Protein AF-A0A0V0GDT7-F1 (afdb_monomer_lite)

Radius of gyration: 11.46 Å; chains: 1; bounding box: 20×29×33 Å

Sequence (70 aa):
MVYKDVVAWSSMITGYVRIGKPKISLELYGEMIDLGFEPNGFTLSAVIKACSEIGKLKLGSGFHGVVISR

Organism: Solanum chacoense (NCBI:txid4108)

Secondary structure (DSSP, 8-state):
-----HHHHHHHHHHHHHTT-HHHHHHHHHHHHHTTPPP-HHHHHHHHHHHHHTT-HHHHHHHHHHHHT-

Foldseek 3Di:
DPPPALVNLLVVLLVCLVVVNLVVSVVSVVVCVVVPHDHDPSSLVSNLSSCVSVVVVVVSVVSVVVVVVD

InterPro domains:
  IPR002885 Pentatricopeptide repeat [PF13041] (4-52)
  IPR002885 Pentatricopeptide repeat [PS51375] (5-39)
  IPR002885 Pentatricopeptide repeat [TIGR00756] (7-40)
  IPR011990 Tetratricopeptide-like helical domain superfamily [G3DSA:1.25.40.10] (1-61)
  IPR046960 Pentatricopeptide repeat-containing protein At4g14850-like, plant [PTHR47926] (4-69)

Structure (mmCIF, N/CA/C/O backbone):
data_AF-A0A0V0GDT7-F1
#
_entry.id   AF-A0A0V0GDT7-F1
#
loop_
_atom_site.group_PDB
_atom_site.id
_atom_site.type_symbol
_atom_site.label_atom_id
_atom_site.label_alt_id
_atom_site.label_comp_id
_atom_site.label_asym_id
_atom_site.label_entity_id
_atom_site.label_seq_id
_atom_site.pdbx_PDB_ins_code
_atom_site.Cartn_x
_atom_site.Cartn_y
_atom_site.Cartn_z
_atom_site.occupancy
_atom_site.B_iso_or_equiv
_atom_site.auth_seq_id
_atom_site.auth_comp_id
_atom_site.auth_asym_id
_atom_site.auth_atom_id
_atom_site.pdbx_PDB_model_num
ATOM 1 N N . MET A 1 1 ? 10.380 4.085 -22.617 1.00 43.31 1 MET A N 1
ATOM 2 C CA . MET A 1 1 ? 9.023 3.712 -22.160 1.00 43.31 1 MET A CA 1
ATOM 3 C C . MET A 1 1 ? 9.116 3.522 -20.656 1.00 43.31 1 MET A C 1
ATOM 5 O O . MET A 1 1 ? 9.947 2.728 -20.238 1.00 43.31 1 MET A O 1
ATOM 9 N N . VAL A 1 2 ? 8.406 4.313 -19.847 1.00 52.75 2 VAL A N 1
ATOM 10 C CA . VAL A 1 2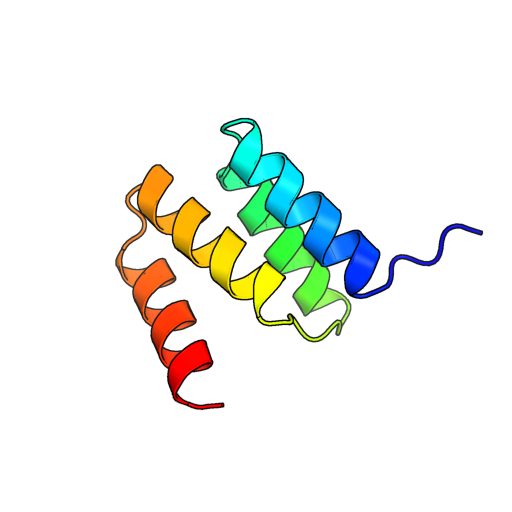 ? 8.459 4.175 -18.380 1.00 52.75 2 VAL A CA 1
ATOM 11 C C . VAL A 1 2 ? 7.683 2.911 -18.024 1.00 52.75 2 VAL A C 1
ATOM 13 O O . VAL A 1 2 ? 6.456 2.913 -18.040 1.00 52.75 2 VAL A O 1
ATOM 16 N N . TYR A 1 3 ? 8.393 1.806 -17.814 1.00 60.03 3 TYR A N 1
ATOM 17 C CA . TYR A 1 3 ? 7.786 0.559 -17.369 1.00 60.03 3 TYR A CA 1
ATOM 18 C C . TYR A 1 3 ? 7.361 0.774 -15.912 1.00 60.03 3 TYR A C 1
ATOM 20 O O . TYR A 1 3 ? 8.208 1.066 -15.070 1.00 60.03 3 TYR A O 1
ATOM 28 N N . LYS A 1 4 ? 6.056 0.718 -15.610 1.00 69.00 4 LYS A N 1
ATOM 29 C CA . LYS A 1 4 ? 5.611 0.668 -14.212 1.00 69.00 4 LYS A CA 1
ATOM 30 C C . LYS A 1 4 ? 6.084 -0.676 -13.658 1.00 69.00 4 LYS A C 1
ATOM 32 O O . LYS A 1 4 ? 5.522 -1.708 -14.002 1.00 69.00 4 LYS A O 1
ATOM 37 N N . ASP A 1 5 ? 7.137 -0.663 -12.855 1.00 87.75 5 ASP A N 1
ATOM 38 C CA . ASP A 1 5 ? 7.578 -1.813 -12.075 1.00 87.75 5 ASP A CA 1
ATOM 39 C C . ASP A 1 5 ? 7.119 -1.671 -10.613 1.00 87.75 5 ASP A C 1
ATOM 41 O O . ASP A 1 5 ? 6.497 -0.680 -10.214 1.00 87.75 5 ASP A O 1
ATOM 45 N N . VAL A 1 6 ? 7.412 -2.678 -9.791 1.00 93.81 6 VAL A N 1
ATOM 46 C CA . VAL A 1 6 ? 7.067 -2.675 -8.359 1.00 93.81 6 VAL A CA 1
ATOM 47 C C . VAL A 1 6 ? 7.650 -1.446 -7.640 1.00 93.81 6 VAL A C 1
ATOM 49 O O . VAL A 1 6 ? 7.037 -0.925 -6.703 1.00 93.81 6 VAL A O 1
ATOM 52 N N . VAL A 1 7 ? 8.805 -0.932 -8.078 1.00 93.50 7 VAL A N 1
ATOM 53 C CA . VAL A 1 7 ? 9.442 0.257 -7.491 1.00 93.50 7 VAL A CA 1
ATOM 54 C C . VAL A 1 7 ? 8.641 1.519 -7.819 1.00 93.50 7 VAL A C 1
ATOM 56 O O . VAL A 1 7 ? 8.364 2.319 -6.922 1.00 93.50 7 VAL A O 1
ATOM 59 N N . ALA A 1 8 ? 8.200 1.686 -9.065 1.00 94.50 8 ALA A N 1
ATOM 60 C CA . ALA A 1 8 ? 7.352 2.805 -9.468 1.00 94.50 8 ALA A CA 1
ATOM 61 C C . ALA A 1 8 ? 6.006 2.795 -8.722 1.00 94.50 8 ALA A C 1
ATOM 63 O O . ALA A 1 8 ? 5.591 3.826 -8.187 1.00 94.50 8 ALA A O 1
ATOM 64 N N . TRP A 1 9 ? 5.355 1.632 -8.611 1.00 96.38 9 TRP A N 1
ATOM 65 C CA . TRP A 1 9 ? 4.106 1.471 -7.856 1.00 96.38 9 TRP A CA 1
ATOM 66 C C . TRP A 1 9 ? 4.257 1.841 -6.385 1.00 96.38 9 TRP A C 1
ATOM 68 O O . TRP A 1 9 ? 3.540 2.706 -5.876 1.00 96.38 9 TRP A O 1
ATOM 78 N N . SER A 1 10 ? 5.234 1.228 -5.717 1.00 96.31 10 SER A N 1
ATOM 79 C CA . SER A 1 10 ? 5.507 1.472 -4.300 1.00 96.31 10 SER A CA 1
ATOM 80 C C . SER A 1 10 ? 5.864 2.938 -4.026 1.00 96.31 10 SER A C 1
ATOM 82 O O . SER A 1 10 ? 5.415 3.504 -3.023 1.00 96.31 10 SER A O 1
ATOM 84 N N . SER A 1 11 ? 6.570 3.596 -4.951 1.00 96.06 11 SER A N 1
ATOM 85 C CA . SER A 1 11 ? 6.867 5.032 -4.889 1.00 96.06 11 SER A CA 1
ATOM 86 C C . SER A 1 11 ? 5.614 5.901 -5.016 1.00 96.06 11 SER A C 1
ATOM 88 O O . SER A 1 11 ? 5.423 6.805 -4.200 1.00 96.06 11 SER A O 1
ATOM 90 N N . MET A 1 12 ? 4.733 5.628 -5.987 1.00 96.75 12 MET A N 1
ATOM 91 C CA . MET A 1 12 ? 3.480 6.378 -6.160 1.00 96.75 12 MET A CA 1
ATOM 92 C C . MET A 1 12 ? 2.569 6.230 -4.937 1.00 96.75 12 MET A C 1
ATOM 94 O O . MET A 1 12 ? 2.121 7.232 -4.379 1.00 96.75 12 MET A O 1
ATOM 98 N N . ILE A 1 13 ? 2.346 4.995 -4.482 1.00 97.75 13 ILE A N 1
ATOM 99 C CA . ILE A 1 13 ? 1.489 4.685 -3.329 1.00 97.75 13 ILE A CA 1
ATOM 100 C C . ILE A 1 13 ? 2.012 5.403 -2.079 1.00 97.75 13 ILE A C 1
ATOM 102 O O . ILE A 1 13 ? 1.274 6.155 -1.441 1.00 97.75 13 ILE A O 1
ATOM 106 N N . THR A 1 14 ? 3.304 5.257 -1.771 1.00 97.00 14 THR A N 1
ATOM 107 C CA . THR A 1 14 ? 3.926 5.920 -0.612 1.00 97.00 14 THR A CA 1
ATOM 108 C C . THR A 1 14 ? 3.874 7.444 -0.734 1.00 97.00 14 THR A C 1
ATOM 110 O O . THR A 1 14 ? 3.621 8.138 0.253 1.00 97.00 14 THR A O 1
ATOM 113 N N . GLY A 1 15 ? 4.085 7.982 -1.938 1.00 97.50 15 GLY A N 1
ATOM 114 C CA . GLY A 1 15 ? 3.999 9.413 -2.220 1.00 97.50 15 GLY A CA 1
ATOM 115 C C . GLY A 1 15 ? 2.623 9.989 -1.893 1.00 97.50 15 GLY A C 1
ATOM 116 O O . GLY A 1 15 ? 2.541 10.978 -1.165 1.00 97.50 15 GLY A O 1
ATOM 117 N N . TYR A 1 16 ? 1.546 9.343 -2.348 1.00 98.12 16 TYR A N 1
ATOM 118 C CA . TYR A 1 16 ? 0.178 9.799 -2.080 1.00 98.12 16 TYR A CA 1
ATOM 119 C C . TYR A 1 16 ? -0.190 9.757 -0.596 1.00 98.12 16 TYR A C 1
ATOM 121 O O . TYR A 1 16 ? -0.815 10.696 -0.104 1.00 98.12 16 TYR A O 1
ATOM 129 N N . VAL A 1 17 ? 0.255 8.737 0.143 1.00 97.06 17 VAL A N 1
ATOM 130 C CA . VAL A 1 17 ? 0.094 8.703 1.607 1.00 97.06 17 VAL A CA 1
ATOM 131 C C . VAL A 1 17 ? 0.821 9.877 2.264 1.00 97.06 17 VAL A C 1
ATOM 133 O O . VAL A 1 17 ? 0.256 10.576 3.098 1.00 97.06 17 VAL A O 1
ATOM 136 N N . ARG A 1 18 ? 2.069 10.156 1.865 1.00 96.19 18 ARG A N 1
ATOM 137 C CA . ARG A 1 18 ? 2.879 11.243 2.450 1.00 96.19 18 ARG A CA 1
ATOM 138 C C . ARG A 1 18 ? 2.269 12.631 2.272 1.00 96.19 18 ARG A C 1
ATOM 140 O O . ARG A 1 18 ? 2.491 13.479 3.128 1.00 96.19 18 ARG A O 1
ATOM 147 N N . ILE A 1 19 ? 1.524 12.861 1.193 1.00 97.19 19 ILE A N 1
ATOM 148 C CA . ILE A 1 19 ? 0.862 14.146 0.923 1.00 97.19 19 ILE A CA 1
ATOM 149 C C . ILE A 1 19 ? -0.595 14.190 1.412 1.00 97.19 19 ILE A C 1
ATOM 151 O O . ILE A 1 19 ? -1.361 15.045 0.972 1.00 97.19 19 ILE A O 1
ATOM 155 N N . GLY A 1 20 ? -1.001 13.264 2.288 1.00 96.06 20 GLY A N 1
ATOM 156 C CA . GLY A 1 20 ? -2.337 13.258 2.888 1.00 96.06 20 GLY A CA 1
ATOM 157 C C . GLY A 1 20 ? -3.449 12.859 1.917 1.00 96.06 20 GLY A C 1
ATOM 158 O O . GLY A 1 20 ? -4.593 13.283 2.071 1.00 96.06 20 GLY A O 1
ATOM 159 N N . LYS A 1 21 ? -3.134 12.042 0.904 1.00 97.56 21 LYS A N 1
ATOM 160 C CA . LYS A 1 21 ? -4.103 11.482 -0.053 1.00 97.56 21 LYS A CA 1
ATOM 161 C C . LYS A 1 21 ? -4.203 9.950 0.067 1.00 97.56 21 LYS A C 1
ATOM 163 O O . LYS A 1 21 ? -3.995 9.237 -0.917 1.00 97.56 21 LYS A O 1
ATOM 168 N N . PRO A 1 22 ? -4.570 9.413 1.245 1.00 96.31 22 PRO A N 1
ATOM 169 C CA . PRO A 1 22 ? -4.599 7.972 1.495 1.00 96.31 22 PRO A CA 1
ATOM 170 C C . PRO A 1 22 ? -5.602 7.216 0.613 1.00 96.31 22 PRO A C 1
ATOM 172 O O . PRO A 1 22 ? -5.334 6.083 0.230 1.00 96.31 22 PRO A O 1
ATOM 175 N N . LYS A 1 23 ? -6.725 7.827 0.213 1.00 96.75 23 LYS A N 1
ATOM 176 C CA . LYS A 1 23 ? -7.705 7.173 -0.677 1.00 96.75 23 LYS A CA 1
ATOM 177 C C . LYS A 1 23 ? -7.104 6.810 -2.039 1.00 96.75 23 LYS A C 1
ATOM 179 O O . LYS A 1 23 ? -7.215 5.663 -2.452 1.00 96.75 23 LYS A O 1
ATOM 184 N N . ILE A 1 24 ? -6.369 7.742 -2.652 1.00 97.50 24 ILE A N 1
ATOM 185 C CA . ILE A 1 24 ? -5.679 7.513 -3.932 1.00 97.50 24 ILE A CA 1
ATOM 186 C C . ILE A 1 24 ? -4.636 6.402 -3.785 1.00 97.50 24 ILE A C 1
ATOM 188 O O . ILE A 1 24 ? -4.481 5.569 -4.669 1.00 97.50 24 ILE A O 1
ATOM 192 N N . SER A 1 25 ? -3.936 6.343 -2.648 1.00 96.88 25 SER A N 1
ATOM 193 C CA . SER A 1 25 ? -2.966 5.269 -2.411 1.00 96.88 25 SER A CA 1
ATOM 194 C C . SER A 1 25 ? -3.609 3.875 -2.381 1.00 96.88 25 SER A C 1
ATOM 196 O O . SER A 1 25 ? -3.003 2.922 -2.862 1.00 96.88 25 SER A O 1
ATOM 198 N N . LEU A 1 26 ? -4.843 3.758 -1.871 1.00 96.69 26 LEU A N 1
ATOM 199 C CA . LEU A 1 26 ? -5.593 2.500 -1.853 1.00 96.69 26 LEU A CA 1
ATOM 200 C C . LEU A 1 26 ? -6.131 2.131 -3.240 1.00 96.69 26 LEU A C 1
ATOM 202 O O . LEU A 1 26 ? -6.134 0.957 -3.589 1.00 96.69 26 LEU A O 1
ATOM 206 N N . GLU A 1 27 ? -6.553 3.120 -4.029 1.00 97.50 27 GLU A N 1
ATOM 207 C CA . GLU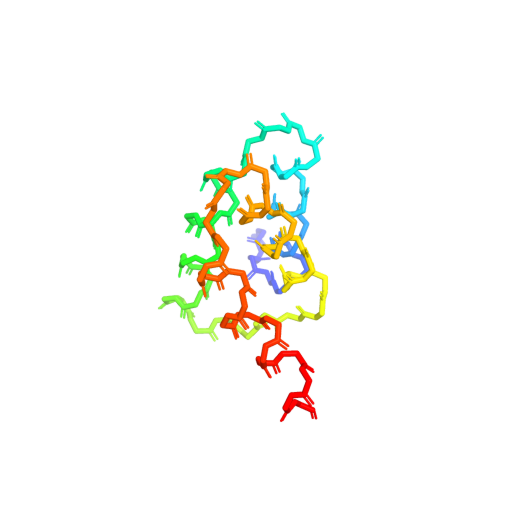 A 1 27 ? -6.958 2.924 -5.428 1.00 97.50 27 GLU A CA 1
ATOM 208 C C . GLU A 1 27 ? -5.781 2.419 -6.273 1.00 97.50 27 GLU A C 1
ATOM 210 O O . GLU A 1 27 ? -5.906 1.413 -6.966 1.00 97.50 27 GLU A O 1
ATOM 215 N N . LEU A 1 28 ? -4.607 3.046 -6.139 1.00 97.38 28 LEU A N 1
ATOM 216 C CA . LEU A 1 28 ? -3.380 2.613 -6.815 1.00 97.38 28 LEU A CA 1
ATOM 217 C C . LEU A 1 28 ? -2.914 1.230 -6.361 1.00 97.38 28 LEU A C 1
ATOM 219 O O . LEU A 1 28 ? -2.394 0.468 -7.169 1.00 97.38 28 LEU A O 1
ATOM 223 N N . TYR A 1 29 ? -3.082 0.899 -5.079 1.00 96.75 29 TYR A N 1
ATOM 224 C CA . TYR A 1 29 ? -2.832 -0.457 -4.602 1.00 96.75 29 TYR A CA 1
ATOM 225 C C . TYR A 1 29 ? -3.760 -1.465 -5.291 1.00 96.75 29 TYR A C 1
ATOM 227 O O . TYR A 1 29 ? -3.281 -2.499 -5.738 1.00 96.75 29 TYR A O 1
ATOM 235 N N . GLY A 1 30 ? -5.051 -1.152 -5.436 1.00 96.44 30 GLY A N 1
ATOM 236 C CA . GLY A 1 30 ? -5.985 -1.977 -6.208 1.00 96.44 30 GLY A CA 1
ATOM 237 C C . GLY A 1 30 ? -5.515 -2.186 -7.649 1.00 96.44 30 GLY A C 1
ATOM 238 O O . GLY A 1 30 ? -5.355 -3.324 -8.073 1.00 96.44 30 GLY A O 1
ATOM 239 N N . GLU A 1 31 ? -5.176 -1.102 -8.357 1.00 97.19 31 GLU A N 1
ATOM 240 C CA . GLU A 1 31 ? -4.688 -1.167 -9.746 1.00 97.19 31 GLU A CA 1
ATOM 241 C C . GLU A 1 31 ? -3.394 -1.996 -9.869 1.00 97.19 31 GLU A C 1
ATOM 243 O O . GLU A 1 31 ? -3.233 -2.766 -10.814 1.00 97.19 31 GLU A O 1
ATOM 248 N N . MET A 1 32 ? -2.478 -1.884 -8.899 1.00 95.94 32 MET A N 1
ATOM 249 C CA . MET A 1 32 ? -1.259 -2.697 -8.842 1.00 95.94 32 MET A CA 1
ATOM 250 C C . MET A 1 32 ? -1.580 -4.200 -8.791 1.00 95.94 32 MET A C 1
ATOM 252 O O . MET A 1 32 ? -0.976 -4.974 -9.537 1.00 95.94 32 MET A O 1
ATOM 256 N N . ILE A 1 33 ? -2.531 -4.602 -7.939 1.00 95.50 33 ILE A N 1
ATOM 257 C CA . ILE A 1 33 ? -2.957 -6.002 -7.790 1.00 95.50 33 ILE A CA 1
ATOM 258 C C . ILE A 1 33 ? -3.703 -6.491 -9.033 1.00 95.50 33 ILE A C 1
ATOM 260 O O . ILE A 1 33 ? -3.404 -7.577 -9.524 1.00 95.50 33 ILE A O 1
ATOM 264 N N . ASP A 1 34 ? -4.618 -5.686 -9.574 1.00 96.50 34 ASP A N 1
ATOM 265 C CA . ASP A 1 34 ? -5.406 -6.034 -10.764 1.00 96.50 34 ASP A CA 1
ATOM 266 C C . ASP A 1 34 ? -4.517 -6.267 -11.998 1.00 96.50 34 ASP A C 1
ATOM 268 O O . ASP A 1 34 ? -4.835 -7.080 -12.866 1.00 96.50 34 ASP A O 1
ATOM 272 N N . LEU A 1 35 ? -3.367 -5.591 -12.058 1.00 94.88 35 LEU A N 1
ATOM 273 C CA . LEU A 1 35 ? -2.351 -5.768 -13.098 1.00 94.88 35 LEU A CA 1
ATOM 274 C C . LEU A 1 35 ? -1.341 -6.893 -12.797 1.00 94.88 35 LEU A C 1
ATOM 276 O O . LEU A 1 35 ? -0.409 -7.097 -13.576 1.00 94.88 35 LEU A O 1
ATOM 280 N N . GLY A 1 36 ? -1.505 -7.623 -11.691 1.00 94.19 36 GLY A N 1
ATOM 281 C CA . GLY A 1 36 ? -0.680 -8.778 -11.328 1.00 94.19 36 GLY A CA 1
ATOM 282 C C . GLY A 1 36 ? 0.686 -8.437 -10.728 1.00 94.19 36 GLY A C 1
ATOM 283 O O . GLY A 1 36 ? 1.571 -9.293 -10.704 1.00 94.19 36 GLY A O 1
ATOM 284 N N . PHE A 1 37 ? 0.896 -7.206 -10.253 1.00 94.62 37 PHE A N 1
ATOM 285 C CA . PHE A 1 37 ? 2.139 -6.835 -9.577 1.00 94.62 37 PHE A CA 1
ATOM 286 C C . PHE A 1 37 ? 2.090 -7.204 -8.095 1.00 94.62 37 PHE A C 1
ATOM 288 O O . PHE A 1 37 ? 1.199 -6.782 -7.360 1.00 94.62 37 PHE A O 1
ATOM 295 N N . GLU A 1 38 ? 3.115 -7.914 -7.625 1.00 93.81 38 GLU A N 1
ATOM 296 C CA . GLU A 1 38 ? 3.200 -8.311 -6.221 1.00 93.81 38 GLU A CA 1
ATOM 297 C C . GLU A 1 38 ? 3.655 -7.135 -5.333 1.00 93.81 38 GLU A C 1
ATOM 299 O O . GLU A 1 38 ? 4.734 -6.565 -5.551 1.00 93.81 38 GLU A O 1
ATOM 304 N N . PRO A 1 39 ? 2.885 -6.755 -4.297 1.00 94.25 39 PRO A N 1
ATOM 305 C CA . PRO A 1 39 ? 3.266 -5.686 -3.390 1.00 94.25 39 PRO A CA 1
ATOM 306 C C . PRO A 1 39 ? 4.440 -6.109 -2.505 1.00 94.25 39 PRO A C 1
ATOM 308 O O . PRO A 1 39 ? 4.465 -7.193 -1.910 1.00 94.25 39 PRO A O 1
ATOM 311 N N . ASN A 1 40 ? 5.409 -5.206 -2.366 1.00 93.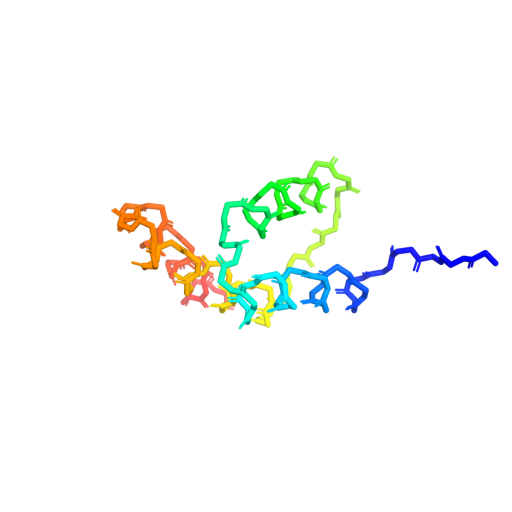88 40 ASN A N 1
ATOM 312 C CA . ASN A 1 40 ? 6.530 -5.352 -1.440 1.00 93.88 40 ASN A CA 1
ATOM 313 C C . ASN A 1 40 ? 6.206 -4.762 -0.051 1.00 93.88 40 ASN A C 1
ATOM 315 O O . ASN A 1 40 ? 5.152 -4.159 0.167 1.00 93.88 40 ASN A O 1
ATOM 319 N N . GLY A 1 41 ? 7.142 -4.892 0.895 1.00 92.69 41 GLY A N 1
ATOM 320 C CA . GLY A 1 41 ? 6.970 -4.381 2.261 1.00 92.69 41 GLY A CA 1
ATOM 321 C C . GLY A 1 41 ? 6.701 -2.871 2.342 1.00 92.69 41 GLY A C 1
ATOM 322 O O . GLY A 1 41 ? 5.904 -2.439 3.176 1.00 92.69 41 GLY A O 1
ATOM 323 N N . PHE A 1 42 ? 7.287 -2.067 1.445 1.00 93.75 42 PHE A N 1
ATOM 324 C CA . PHE A 1 42 ? 7.022 -0.622 1.376 1.00 93.75 42 PHE A CA 1
ATOM 325 C C . PHE A 1 42 ? 5.574 -0.333 0.986 1.00 93.75 42 PHE A C 1
ATOM 327 O O . PHE A 1 42 ? 4.911 0.488 1.620 1.00 93.75 42 PHE A O 1
ATOM 334 N N . THR A 1 43 ? 5.072 -1.055 -0.014 1.00 95.81 43 THR A N 1
ATOM 335 C CA . THR A 1 43 ? 3.689 -0.937 -0.485 1.00 95.81 43 THR A CA 1
ATOM 336 C C . THR A 1 43 ? 2.708 -1.257 0.639 1.00 95.81 43 THR A C 1
ATOM 338 O O . THR A 1 43 ? 1.827 -0.454 0.941 1.00 95.81 43 THR A O 1
ATOM 341 N N . LEU A 1 44 ? 2.903 -2.392 1.318 1.00 95.19 44 LEU A N 1
ATOM 342 C CA . LEU A 1 44 ? 2.034 -2.827 2.414 1.00 95.19 44 LEU A CA 1
ATOM 343 C C . LEU A 1 44 ? 2.083 -1.858 3.604 1.00 95.19 44 LEU A C 1
ATOM 34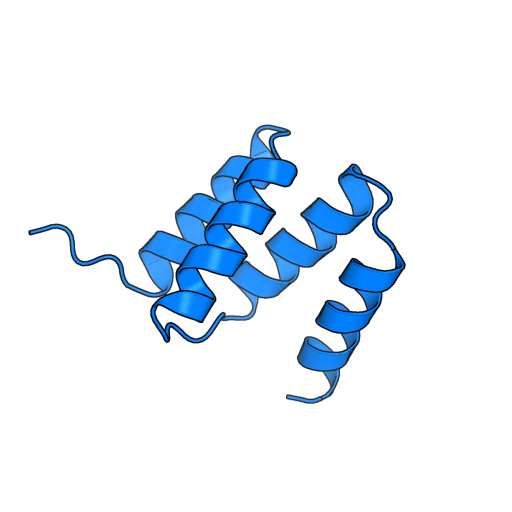5 O O . LEU A 1 44 ? 1.041 -1.502 4.150 1.00 95.19 44 LEU A O 1
ATOM 349 N N . SER A 1 45 ? 3.269 -1.357 3.960 1.00 94.81 45 SER A N 1
ATOM 350 C CA . SER A 1 45 ? 3.425 -0.366 5.036 1.00 94.81 45 SER A CA 1
ATOM 351 C C . SER A 1 45 ? 2.688 0.939 4.728 1.00 94.81 45 SER A C 1
ATOM 353 O O . SER A 1 45 ? 2.001 1.490 5.592 1.00 94.81 45 SER A O 1
ATOM 355 N N . ALA A 1 46 ? 2.790 1.427 3.487 1.00 96.44 46 ALA A N 1
ATOM 356 C CA . ALA A 1 46 ? 2.091 2.629 3.044 1.00 96.44 46 ALA A CA 1
ATOM 357 C C . ALA A 1 46 ? 0.567 2.440 3.089 1.00 96.44 46 ALA A C 1
ATOM 359 O O . ALA A 1 46 ? -0.143 3.293 3.615 1.00 96.44 46 ALA A O 1
ATOM 360 N N . VAL A 1 47 ? 0.069 1.301 2.614 1.00 96.56 47 VAL A N 1
ATOM 361 C CA . VAL A 1 47 ? -1.361 0.968 2.598 1.00 96.56 47 VAL A CA 1
ATOM 362 C C . VAL A 1 47 ? -1.935 0.790 4.012 1.00 96.56 47 VAL A C 1
ATOM 364 O O . VAL A 1 47 ? -3.042 1.259 4.286 1.00 96.56 47 VAL A O 1
ATOM 367 N N . ILE A 1 48 ? -1.185 0.192 4.944 1.00 95.69 48 ILE A N 1
ATOM 368 C CA . ILE A 1 48 ? -1.572 0.114 6.365 1.00 95.69 48 ILE A CA 1
ATOM 369 C C . ILE A 1 48 ? -1.695 1.521 6.955 1.00 95.69 48 ILE A C 1
ATOM 371 O O . ILE A 1 48 ? -2.712 1.843 7.571 1.00 95.69 48 ILE A O 1
ATOM 375 N N . LYS A 1 49 ? -0.700 2.388 6.720 1.00 95.56 49 LYS A N 1
ATOM 376 C CA . LYS A 1 49 ? -0.759 3.791 7.152 1.00 95.56 49 LYS A CA 1
ATOM 377 C C . LYS A 1 49 ? -1.972 4.509 6.552 1.00 95.56 49 LYS A C 1
ATOM 379 O O . LYS A 1 49 ? -2.696 5.178 7.285 1.00 95.56 49 LYS A O 1
ATOM 384 N N . ALA A 1 50 ? -2.233 4.321 5.258 1.00 96.81 50 ALA A N 1
ATOM 385 C CA . ALA A 1 50 ? -3.390 4.898 4.584 1.00 96.81 50 ALA A CA 1
ATOM 386 C C . ALA A 1 50 ? -4.707 4.480 5.251 1.00 96.81 50 ALA A C 1
ATOM 388 O O . ALA A 1 50 ? -5.580 5.318 5.465 1.00 96.81 50 ALA A O 1
ATOM 389 N N . CYS A 1 51 ? -4.840 3.201 5.623 1.00 96.00 51 CYS A N 1
ATOM 390 C CA . CYS A 1 51 ? -6.011 2.684 6.332 1.00 96.00 51 CYS A CA 1
ATOM 391 C C . CYS A 1 51 ? -6.203 3.351 7.698 1.00 96.00 51 CYS A C 1
ATOM 393 O O . CYS A 1 51 ? -7.336 3.698 8.040 1.00 96.00 51 CYS A O 1
ATOM 395 N N . SER A 1 52 ? -5.120 3.559 8.451 1.00 94.25 52 SER A N 1
ATOM 396 C CA . SER A 1 52 ? -5.156 4.264 9.737 1.00 94.25 52 SER A CA 1
ATOM 397 C C . SER A 1 52 ? -5.609 5.720 9.584 1.00 94.25 52 SER A C 1
ATOM 399 O O . SER A 1 52 ? -6.437 6.176 10.366 1.00 94.25 52 SER A O 1
ATOM 401 N N . GLU A 1 53 ? -5.148 6.429 8.547 1.00 94.31 53 GLU A N 1
ATOM 402 C CA . GLU A 1 53 ? -5.514 7.835 8.290 1.00 94.31 53 GLU A CA 1
ATOM 403 C C . GLU A 1 53 ? -6.995 8.032 7.932 1.00 94.31 53 GLU A C 1
ATOM 405 O O . GLU A 1 53 ? -7.560 9.088 8.211 1.00 94.31 53 GLU A O 1
ATOM 410 N N . ILE A 1 54 ? -7.648 7.028 7.335 1.00 94.88 54 ILE A N 1
ATOM 411 C CA . ILE A 1 54 ? -9.073 7.095 6.956 1.00 94.88 54 ILE A CA 1
ATOM 412 C C . ILE A 1 54 ? -9.999 6.289 7.879 1.00 94.88 54 ILE A C 1
ATOM 414 O O . ILE A 1 54 ? -11.172 6.105 7.553 1.00 94.88 54 ILE A O 1
ATOM 418 N N . GLY A 1 55 ? -9.485 5.756 8.993 1.00 92.81 55 GLY A N 1
ATOM 419 C CA . GLY A 1 55 ? -10.267 4.975 9.959 1.00 92.81 55 GLY A CA 1
ATOM 420 C C . GLY A 1 55 ? -10.723 3.593 9.467 1.00 92.81 55 GLY A C 1
ATOM 421 O O . GLY A 1 55 ? -11.631 2.998 10.048 1.00 92.81 55 GLY A O 1
ATOM 422 N N . LYS A 1 56 ? -10.110 3.035 8.415 1.00 91.69 56 LYS A N 1
ATOM 423 C CA . LYS A 1 56 ? -10.439 1.697 7.883 1.00 91.69 56 LYS A CA 1
ATOM 424 C C . LYS A 1 56 ? -9.651 0.587 8.588 1.00 91.69 56 LYS A C 1
ATOM 426 O O . LYS A 1 56 ? -8.902 -0.159 7.960 1.00 91.69 56 LYS A O 1
ATOM 431 N N . LEU A 1 57 ? -9.862 0.436 9.896 1.00 87.38 57 LEU A N 1
ATOM 432 C CA . LEU A 1 57 ? -9.107 -0.501 10.745 1.00 87.38 57 LEU A CA 1
ATOM 433 C C . LEU A 1 57 ? -9.195 -1.963 10.286 1.00 87.38 57 LEU A C 1
ATOM 435 O O . LEU A 1 57 ? -8.169 -2.623 10.194 1.00 87.38 57 LEU A O 1
ATOM 439 N N . LYS A 1 58 ? -10.389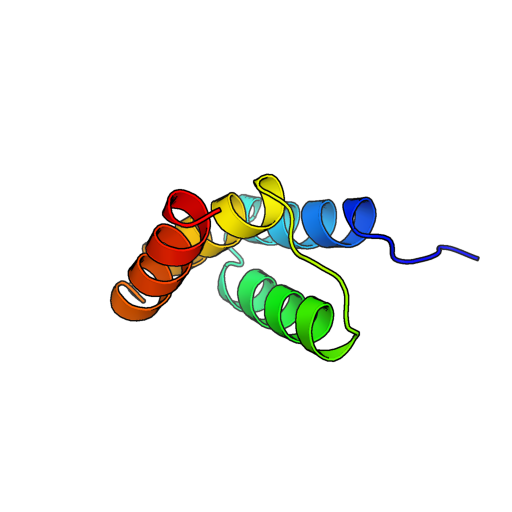 -2.454 9.920 1.00 88.56 58 LYS A N 1
ATOM 440 C CA . LYS A 1 58 ? -10.562 -3.840 9.435 1.00 88.56 58 LYS A CA 1
ATOM 441 C C . LYS A 1 58 ? -9.699 -4.142 8.207 1.00 88.56 58 LYS A C 1
ATOM 443 O O . LYS A 1 58 ? -9.106 -5.211 8.119 1.00 88.56 58 LYS A O 1
ATOM 448 N N . LEU A 1 59 ? -9.629 -3.187 7.280 1.00 88.00 59 LEU A N 1
ATOM 449 C CA . LEU A 1 59 ? -8.819 -3.308 6.073 1.00 88.00 59 LEU A CA 1
ATOM 450 C C . LEU A 1 59 ? -7.322 -3.299 6.428 1.00 88.00 59 LEU A C 1
ATOM 452 O O . LEU A 1 59 ? -6.581 -4.171 5.985 1.00 88.00 59 LEU A O 1
ATOM 456 N N . GLY A 1 60 ? -6.902 -2.378 7.302 1.00 86.00 60 GLY A N 1
ATOM 457 C CA . GLY A 1 60 ? -5.529 -2.312 7.811 1.00 86.00 60 GLY A CA 1
ATOM 458 C C . GLY A 1 60 ? -5.079 -3.593 8.523 1.00 86.00 60 GLY A C 1
ATOM 459 O O . GLY A 1 60 ? -3.974 -4.070 8.277 1.00 86.00 60 GLY A O 1
ATOM 460 N N . SER A 1 61 ? -5.939 -4.197 9.349 1.00 86.75 61 SER A N 1
ATOM 461 C CA . SER A 1 61 ? -5.661 -5.474 10.020 1.00 86.75 61 SER A CA 1
ATOM 462 C C . SER A 1 61 ? -5.491 -6.631 9.035 1.00 86.75 61 SER A C 1
ATOM 464 O O . SER A 1 61 ? -4.624 -7.474 9.247 1.00 86.75 61 SER A O 1
ATOM 466 N N . GLY A 1 62 ? -6.265 -6.654 7.944 1.00 87.31 62 GLY A N 1
ATOM 467 C CA . GLY A 1 62 ? -6.088 -7.634 6.870 1.00 87.31 62 GLY A CA 1
ATOM 468 C C . GLY A 1 62 ? -4.691 -7.553 6.253 1.00 87.31 62 GLY A C 1
ATOM 469 O O . GLY A 1 62 ? -3.991 -8.559 6.168 1.00 87.31 62 GLY A O 1
ATOM 470 N N . PHE A 1 63 ? -4.237 -6.342 5.917 1.00 87.12 63 PHE A N 1
ATOM 471 C CA . PHE A 1 63 ? -2.882 -6.131 5.398 1.00 87.12 63 PHE A CA 1
ATOM 472 C C . PHE A 1 63 ? -1.792 -6.478 6.412 1.00 87.12 63 PHE A C 1
ATOM 474 O O . PHE A 1 63 ? -0.781 -7.072 6.046 1.00 87.12 63 PHE A O 1
ATOM 481 N N . HIS A 1 64 ? -1.995 -6.155 7.689 1.00 80.00 64 HIS A N 1
ATOM 482 C CA . HIS A 1 64 ? -1.058 -6.525 8.747 1.00 80.00 64 HIS A CA 1
ATOM 483 C C . HIS A 1 64 ? -0.903 -8.049 8.876 1.00 80.00 64 HIS A C 1
ATOM 485 O O . HIS A 1 64 ? 0.217 -8.541 8.994 1.00 80.00 64 HIS A O 1
ATOM 491 N N . GLY A 1 65 ? -2.005 -8.801 8.769 1.00 82.88 65 GLY A N 1
ATOM 492 C CA . GLY A 1 65 ? -1.976 -10.265 8.743 1.00 82.88 65 GLY A CA 1
ATOM 493 C C . GLY A 1 65 ? -1.168 -10.822 7.568 1.00 82.88 65 GLY A C 1
ATOM 494 O O . GLY A 1 65 ? -0.368 -11.734 7.762 1.00 82.88 65 GLY A O 1
ATOM 495 N N . VAL A 1 66 ? -1.304 -10.231 6.374 1.00 80.62 66 VAL A N 1
ATOM 496 C CA . VAL A 1 66 ? -0.503 -10.605 5.190 1.00 80.62 66 VAL A CA 1
ATOM 497 C C . VAL A 1 66 ? 0.991 -10.372 5.427 1.00 80.62 66 VAL A C 1
ATOM 499 O O . VAL A 1 66 ? 1.798 -11.208 5.041 1.00 80.62 66 VAL A O 1
ATOM 502 N N . VAL A 1 67 ? 1.368 -9.268 6.079 1.00 81.69 67 VAL A N 1
ATOM 503 C CA . VAL A 1 67 ? 2.780 -8.963 6.377 1.00 81.69 67 VAL A CA 1
ATOM 504 C C . VAL A 1 67 ? 3.388 -9.966 7.361 1.00 81.69 67 VAL A C 1
ATOM 506 O O . VAL A 1 67 ? 4.536 -10.346 7.178 1.00 81.69 67 VAL A O 1
ATOM 509 N N . ILE A 1 68 ?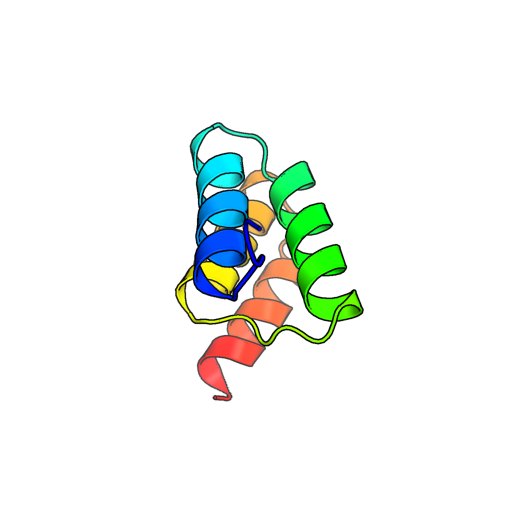 2.641 -10.394 8.384 1.00 82.44 68 ILE A N 1
ATOM 510 C CA . ILE A 1 68 ? 3.125 -11.353 9.398 1.00 82.44 68 ILE A CA 1
ATOM 511 C C . ILE A 1 68 ? 3.178 -12.790 8.860 1.00 82.44 68 ILE A C 1
ATOM 513 O O . ILE A 1 68 ? 3.966 -13.596 9.342 1.00 82.44 68 ILE A O 1
ATOM 517 N N . SER A 1 69 ? 2.324 -13.119 7.889 1.00 76.81 69 SER A N 1
ATOM 518 C CA . SER A 1 69 ? 2.188 -14.484 7.357 1.00 76.81 69 SER A CA 1
ATOM 519 C C . SER A 1 69 ? 3.103 -14.780 6.160 1.00 76.81 69 SER A C 1
ATOM 521 O O . SER A 1 69 ? 3.005 -15.865 5.589 1.00 76.81 69 SER A O 1
ATOM 523 N N . ARG A 1 70 ? 3.940 -13.821 5.751 1.00 61.03 70 ARG A N 1
ATOM 524 C CA . ARG A 1 70 ? 4.993 -13.987 4.739 1.00 61.03 70 ARG A CA 1
ATOM 525 C C . ARG A 1 70 ? 6.322 -14.312 5.407 1.00 61.03 70 ARG A C 1
ATOM 527 O O . ARG A 1 70 ? 7.064 -15.123 4.815 1.00 61.03 70 ARG A O 1
#

pLDDT: mean 90.73, std 10.75, range [43.31, 98.12]